Protein AF-A0A7J2KVD1-F1 (afdb_monomer_lite)

Secondary structure (DSSP, 8-state):
-----GGGS-HHHHHHHT--SHHHHHHHHHHHHHHHHHHHHHTHHHHHHHHHHHH----S-S--

Structure (mmCIF, N/CA/C/O backbone):
data_AF-A0A7J2KVD1-F1
#
_entry.id   AF-A0A7J2KVD1-F1
#
loop_
_atom_site.group_PDB
_atom_site.id
_atom_site.type_symbol
_atom_site.label_atom_id
_atom_site.label_alt_id
_atom_site.label_comp_id
_atom_site.label_asym_id
_atom_site.label_entity_id
_atom_site.label_seq_id
_atom_site.pdbx_PDB_ins_code
_atom_site.Cartn_x
_atom_site.Cartn_y
_atom_site.Cartn_z
_atom_site.occupancy
_atom_site.B_iso_or_equiv
_atom_site.auth_seq_id
_atom_site.auth_comp_id
_atom_site.auth_asym_id
_atom_site.auth_atom_id
_atom_site.pdbx_PDB_model_num
ATOM 1 N N . MET A 1 1 ? -3.076 -3.681 -33.976 1.00 65.69 1 MET A N 1
ATOM 2 C CA . MET A 1 1 ? -2.073 -4.661 -33.497 1.00 65.69 1 MET A CA 1
ATOM 3 C C . MET A 1 1 ? -0.735 -4.323 -34.138 1.00 65.69 1 MET A C 1
ATOM 5 O O . MET A 1 1 ? -0.734 -3.996 -35.317 1.00 65.69 1 MET A O 1
ATOM 9 N N . LYS A 1 2 ? 0.366 -4.286 -33.379 1.00 82.19 2 LYS A N 1
ATOM 10 C CA . LYS A 1 2 ? 1.681 -3.854 -33.886 1.00 82.19 2 LYS A CA 1
ATOM 11 C C . LYS A 1 2 ? 2.570 -5.086 -34.073 1.00 82.19 2 LYS A C 1
ATOM 13 O O . LYS A 1 2 ? 2.657 -5.894 -33.154 1.00 82.19 2 LYS A O 1
ATOM 18 N N . TYR A 1 3 ? 3.195 -5.228 -35.239 1.00 86.31 3 TYR A N 1
ATOM 19 C CA . TYR A 1 3 ? 4.076 -6.354 -35.561 1.00 86.31 3 TYR A CA 1
ATOM 20 C C . TYR A 1 3 ? 5.534 -5.895 -35.589 1.00 86.31 3 TYR A C 1
ATOM 22 O O . TYR A 1 3 ? 5.823 -4.776 -36.012 1.00 86.31 3 TYR A O 1
ATOM 30 N N . TYR A 1 4 ? 6.442 -6.765 -35.146 1.00 86.62 4 TYR A N 1
ATOM 31 C CA . TYR A 1 4 ? 7.883 -6.520 -35.133 1.00 86.62 4 TYR A CA 1
ATOM 32 C C . TYR A 1 4 ? 8.604 -7.677 -35.825 1.00 86.62 4 TYR A C 1
ATOM 34 O O . TYR A 1 4 ? 8.278 -8.839 -35.589 1.00 86.62 4 TYR A O 1
ATOM 42 N N . ILE A 1 5 ? 9.603 -7.362 -36.651 1.00 92.44 5 ILE A N 1
ATOM 43 C CA . ILE A 1 5 ? 10.485 -8.356 -37.272 1.00 92.44 5 ILE A CA 1
ATOM 44 C C . ILE A 1 5 ? 11.806 -8.327 -36.509 1.00 92.44 5 ILE A C 1
ATOM 46 O O . ILE A 1 5 ? 12.594 -7.397 -36.667 1.00 92.44 5 ILE A O 1
ATOM 50 N N . LEU A 1 6 ? 12.058 -9.348 -35.685 1.00 88.50 6 LEU A N 1
ATOM 51 C CA . LEU A 1 6 ? 13.225 -9.397 -34.793 1.00 88.50 6 LEU A CA 1
ATOM 52 C C . LEU A 1 6 ? 14.557 -9.192 -35.529 1.00 88.50 6 LEU A C 1
ATOM 54 O O . LEU A 1 6 ? 15.462 -8.551 -35.001 1.00 88.50 6 LEU A O 1
ATOM 58 N N . ASN A 1 7 ? 14.681 -9.693 -36.757 1.00 92.38 7 ASN A N 1
ATOM 59 C CA . ASN A 1 7 ? 15.918 -9.588 -37.533 1.00 92.38 7 ASN A CA 1
ATOM 60 C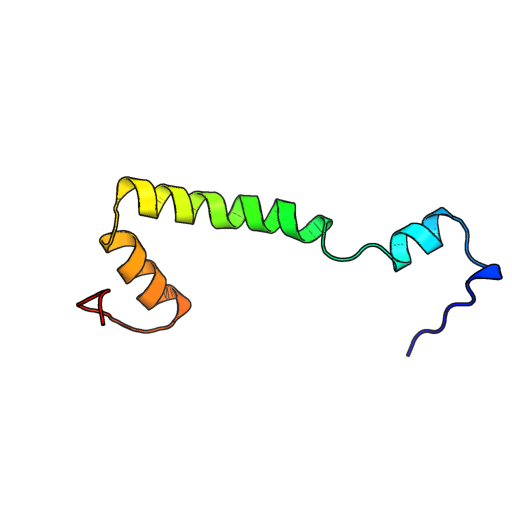 C . ASN A 1 7 ? 16.193 -8.175 -38.070 1.00 92.38 7 ASN A C 1
ATOM 62 O O . ASN A 1 7 ? 17.327 -7.890 -38.433 1.00 92.38 7 ASN A O 1
ATOM 66 N N . HIS A 1 8 ? 15.199 -7.282 -38.073 1.00 93.69 8 HIS A N 1
ATOM 67 C CA . HIS A 1 8 ? 15.352 -5.887 -38.506 1.00 93.69 8 HIS A CA 1
ATOM 68 C C . HIS A 1 8 ? 15.546 -4.914 -37.335 1.00 93.69 8 HIS A C 1
ATOM 70 O O . HIS A 1 8 ? 15.710 -3.718 -37.549 1.00 93.69 8 HIS A O 1
ATOM 76 N N . MET A 1 9 ? 15.516 -5.410 -36.096 1.00 92.06 9 MET A N 1
ATOM 77 C CA . MET A 1 9 ? 15.652 -4.588 -34.897 1.00 92.06 9 MET A CA 1
ATOM 78 C C . MET A 1 9 ? 17.111 -4.484 -34.458 1.00 92.06 9 MET A C 1
ATOM 80 O O . MET A 1 9 ? 17.843 -5.479 -34.402 1.00 92.06 9 MET A O 1
ATOM 84 N N . SER A 1 10 ? 17.501 -3.288 -34.035 1.00 93.12 10 SER A N 1
ATOM 85 C CA . SER A 1 10 ? 18.737 -3.061 -33.295 1.00 93.12 10 SER A CA 1
ATOM 86 C C . SER A 1 10 ? 18.721 -3.793 -31.949 1.00 93.12 10 SER A C 1
ATOM 88 O O . SER A 1 10 ? 17.669 -4.126 -31.391 1.00 93.12 10 SER A O 1
ATOM 90 N N . GLN A 1 11 ? 19.903 -4.005 -31.367 1.00 89.75 11 GLN A N 1
ATOM 91 C CA . GLN A 1 11 ? 20.012 -4.609 -30.034 1.00 89.75 11 GLN A CA 1
ATOM 92 C C . GLN A 1 11 ? 19.259 -3.802 -28.966 1.00 89.75 11 GLN A C 1
ATOM 94 O O . GLN A 1 11 ? 18.605 -4.376 -28.098 1.00 89.75 11 GLN A O 1
ATOM 99 N N . LYS A 1 12 ? 19.266 -2.467 -29.068 1.00 88.38 12 LYS A N 1
ATOM 100 C CA . LYS A 1 12 ? 18.543 -1.576 -28.151 1.00 88.38 12 LYS A CA 1
ATOM 101 C C . LYS A 1 12 ? 17.026 -1.781 -28.220 1.00 88.38 12 LYS A C 1
ATOM 103 O O . LYS A 1 12 ? 16.365 -1.824 -27.184 1.00 88.38 12 LYS A O 1
ATOM 108 N N . GLU A 1 13 ? 16.472 -1.935 -29.420 1.00 88.12 13 GLU A N 1
ATOM 109 C CA . GLU A 1 13 ? 15.036 -2.169 -29.614 1.00 88.12 13 GLU A CA 1
ATOM 110 C C . GLU A 1 13 ? 14.616 -3.548 -29.106 1.00 88.12 13 GLU A C 1
ATOM 112 O O . GLU A 1 13 ? 13.575 -3.669 -28.459 1.00 88.12 13 GLU A O 1
ATOM 117 N N . LYS A 1 14 ? 15.452 -4.573 -29.324 1.00 89.56 14 LYS A N 1
ATOM 118 C CA . LYS A 1 14 ? 15.237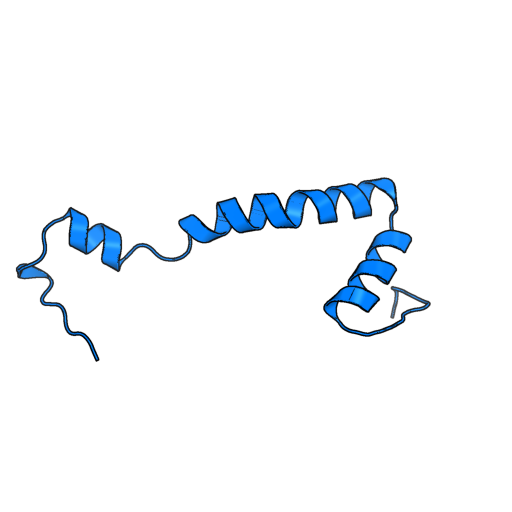 -5.918 -28.768 1.00 89.56 14 LYS A CA 1
ATOM 119 C C . LYS A 1 14 ? 15.188 -5.874 -27.243 1.00 89.56 14 LYS A C 1
ATOM 121 O O . LYS A 1 14 ? 14.222 -6.341 -26.651 1.00 89.56 14 LYS A O 1
ATOM 126 N N . ILE A 1 15 ? 16.180 -5.247 -26.607 1.00 86.44 15 ILE A N 1
ATOM 127 C CA . ILE A 1 15 ? 16.238 -5.099 -25.143 1.00 86.44 15 ILE A CA 1
ATOM 128 C C . ILE A 1 15 ? 14.988 -4.392 -24.608 1.00 86.44 15 ILE A C 1
ATOM 130 O O . ILE A 1 15 ? 14.423 -4.821 -23.604 1.00 86.44 15 ILE A O 1
ATOM 134 N N . SER A 1 16 ? 14.534 -3.335 -25.284 1.00 84.00 16 SER A N 1
ATOM 135 C CA . SER A 1 16 ? 13.326 -2.601 -24.899 1.00 84.00 16 SER A CA 1
ATOM 136 C C . SER A 1 16 ? 12.065 -3.469 -24.980 1.00 84.00 16 SER A C 1
ATOM 138 O O . SER A 1 16 ? 11.266 -3.467 -24.045 1.00 84.00 16 SER A O 1
ATOM 140 N N . LEU A 1 17 ? 11.915 -4.266 -26.046 1.00 84.94 17 LEU A N 1
ATOM 141 C CA . LEU A 1 17 ? 10.768 -5.161 -26.242 1.00 84.94 17 LEU A CA 1
ATOM 142 C C . LEU A 1 17 ? 10.659 -6.222 -25.132 1.00 84.94 17 LEU A C 1
ATOM 144 O O . LEU A 1 17 ? 9.558 -6.557 -24.703 1.00 84.94 17 LEU A O 1
ATOM 148 N N . PHE A 1 18 ? 11.793 -6.720 -24.630 1.00 80.44 18 PHE A N 1
ATOM 149 C CA . PHE A 1 18 ? 11.832 -7.701 -23.537 1.00 80.44 18 PHE A CA 1
ATOM 150 C C . PHE A 1 18 ? 11.776 -7.076 -22.134 1.00 80.44 18 PHE A C 1
ATOM 152 O O . PHE A 1 18 ? 11.715 -7.797 -21.130 1.00 80.44 18 PHE A O 1
ATOM 159 N N . ARG A 1 19 ? 11.788 -5.743 -22.021 1.00 74.75 19 ARG A N 1
ATOM 160 C CA . ARG A 1 19 ? 11.815 -5.054 -20.730 1.00 74.75 19 ARG A CA 1
ATOM 161 C C . ARG A 1 19 ? 10.419 -5.021 -20.100 1.00 74.75 19 ARG A C 1
ATOM 163 O O . ARG A 1 19 ? 9.661 -4.079 -20.293 1.00 74.75 19 ARG A O 1
ATOM 170 N N . ARG A 1 20 ? 10.100 -6.027 -19.283 1.00 70.56 20 ARG A N 1
ATOM 171 C CA . ARG A 1 20 ? 8.897 -6.036 -18.427 1.00 70.56 20 ARG A CA 1
ATOM 172 C C . ARG A 1 20 ? 9.173 -5.372 -17.074 1.00 70.56 20 ARG A C 1
ATOM 174 O O . ARG A 1 20 ? 10.200 -5.662 -16.464 1.00 70.56 20 ARG A O 1
ATOM 181 N N . GLY A 1 21 ? 8.263 -4.507 -16.617 1.00 63.28 21 GLY A N 1
ATOM 182 C CA . GLY A 1 21 ? 8.002 -4.148 -15.209 1.00 63.28 21 GLY A CA 1
ATOM 183 C C . GLY A 1 21 ? 9.107 -3.509 -14.348 1.00 63.28 21 GLY A C 1
ATOM 184 O O . GLY A 1 21 ? 8.791 -2.899 -13.337 1.00 63.28 21 GLY A O 1
ATOM 185 N N . ARG A 1 22 ? 10.401 -3.576 -14.695 1.00 57.19 22 ARG A N 1
ATOM 186 C CA . ARG A 1 22 ? 11.474 -3.086 -13.797 1.00 57.19 22 ARG A CA 1
ATOM 187 C C . ARG A 1 22 ? 11.398 -1.591 -13.490 1.00 57.19 22 ARG A C 1
ATOM 189 O O . ARG A 1 22 ? 11.758 -1.188 -12.396 1.00 57.19 22 ARG A O 1
ATOM 196 N N . ALA A 1 23 ? 10.932 -0.781 -14.440 1.00 56.94 23 ALA A N 1
ATOM 197 C CA . ALA A 1 23 ? 10.742 0.652 -14.216 1.00 56.94 23 ALA A CA 1
ATOM 198 C C . ALA A 1 23 ? 9.550 0.966 -13.288 1.00 56.94 23 ALA A C 1
ATOM 200 O O . ALA A 1 23 ? 9.450 2.090 -12.804 1.00 56.94 23 ALA A O 1
ATOM 201 N N . GLU A 1 24 ? 8.658 0.000 -13.046 1.00 62.53 24 GLU A N 1
ATOM 202 C CA . GLU A 1 24 ? 7.511 0.154 -12.145 1.00 62.53 24 GLU A CA 1
ATOM 203 C C . GLU A 1 24 ? 7.854 -0.231 -10.706 1.00 62.53 24 GLU A C 1
ATOM 205 O O . GLU A 1 24 ? 7.354 0.403 -9.786 1.00 62.53 24 GLU A O 1
ATOM 210 N N . VAL A 1 25 ? 8.756 -1.197 -10.493 1.00 70.00 25 VAL A N 1
ATOM 211 C CA . VAL A 1 25 ? 9.090 -1.679 -9.141 1.00 70.00 25 VAL A CA 1
ATOM 212 C C . VAL A 1 25 ? 9.698 -0.574 -8.272 1.00 70.00 25 VAL A C 1
ATOM 214 O O . VAL A 1 25 ? 9.252 -0.388 -7.146 1.00 70.00 25 VAL A O 1
ATOM 217 N N . SER A 1 26 ? 10.645 0.216 -8.791 1.00 75.88 26 SER A N 1
ATOM 218 C CA . SER A 1 26 ? 11.242 1.322 -8.018 1.00 75.88 26 SER A CA 1
ATOM 219 C C . SER A 1 26 ? 10.222 2.410 -7.657 1.00 75.88 26 SER A C 1
ATOM 221 O O . SER A 1 26 ? 10.260 2.953 -6.561 1.00 75.88 26 SER A O 1
ATOM 223 N N . LYS A 1 27 ? 9.258 2.692 -8.544 1.00 80.75 27 LYS A N 1
ATOM 224 C CA . LYS A 1 27 ? 8.179 3.658 -8.268 1.00 80.75 27 LYS A CA 1
ATOM 225 C C . LYS A 1 27 ? 7.165 3.117 -7.259 1.00 80.75 27 LYS A C 1
ATOM 227 O O . LYS A 1 27 ? 6.656 3.859 -6.420 1.00 80.75 27 LYS A O 1
ATOM 232 N N . ALA A 1 28 ? 6.873 1.820 -7.333 1.00 84.69 28 ALA A N 1
ATOM 233 C CA . ALA A 1 28 ? 6.034 1.148 -6.353 1.00 84.69 28 ALA A CA 1
ATOM 234 C C . ALA A 1 28 ? 6.696 1.176 -4.969 1.00 84.69 28 ALA A C 1
ATOM 236 O O . ALA A 1 28 ? 6.024 1.446 -3.980 1.00 84.69 28 ALA A O 1
ATOM 237 N N . GLU A 1 29 ? 8.015 0.992 -4.899 1.00 88.50 29 GLU A N 1
ATOM 238 C CA . GLU A 1 29 ? 8.764 1.059 -3.645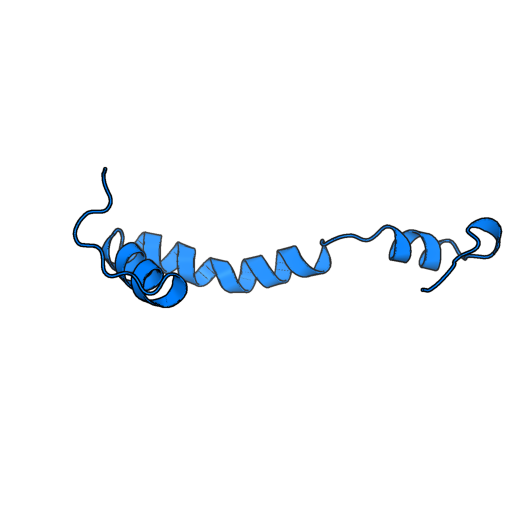 1.00 88.50 29 GLU A CA 1
ATOM 239 C C . GLU A 1 29 ? 8.628 2.422 -2.952 1.00 88.50 29 GLU A C 1
ATOM 241 O O . GLU A 1 29 ? 8.308 2.472 -1.764 1.00 88.50 29 GLU A O 1
ATOM 246 N N . GLU A 1 30 ? 8.801 3.525 -3.689 1.00 90.62 30 GLU A N 1
ATOM 247 C CA . GLU A 1 30 ? 8.611 4.886 -3.162 1.00 90.62 30 GLU A CA 1
ATOM 248 C C . GLU A 1 30 ? 7.197 5.094 -2.596 1.00 90.62 30 GLU A C 1
ATOM 250 O O . GLU A 1 30 ? 7.028 5.742 -1.565 1.00 90.62 30 GLU A O 1
ATOM 255 N N . THR A 1 31 ? 6.188 4.493 -3.231 1.00 90.50 31 THR A N 1
ATOM 256 C CA . THR A 1 31 ? 4.781 4.602 -2.814 1.00 90.50 31 THR A CA 1
ATOM 257 C C . THR A 1 31 ? 4.455 3.729 -1.599 1.00 90.50 31 THR A C 1
ATOM 259 O O . THR A 1 31 ? 3.670 4.124 -0.739 1.00 90.50 31 THR A O 1
ATOM 262 N N . VAL A 1 32 ? 5.044 2.534 -1.512 1.00 94.69 32 VAL A N 1
ATOM 263 C CA . VAL A 1 32 ? 4.747 1.549 -0.461 1.00 94.69 32 VAL A CA 1
ATOM 264 C C . VAL A 1 32 ? 5.542 1.825 0.816 1.00 94.69 32 VAL A C 1
ATOM 266 O O . VAL A 1 32 ? 5.068 1.533 1.914 1.00 94.69 32 VAL A O 1
ATOM 269 N N . ARG A 1 33 ? 6.728 2.436 0.715 1.00 96.44 33 ARG A N 1
ATOM 270 C CA . ARG A 1 33 ? 7.600 2.706 1.868 1.00 96.44 33 ARG A CA 1
ATOM 271 C C . ARG A 1 33 ? 6.904 3.482 3.005 1.00 96.44 33 ARG A C 1
ATOM 273 O O . ARG A 1 33 ? 7.035 3.046 4.148 1.00 96.44 33 ARG A O 1
ATOM 280 N N . PRO A 1 34 ? 6.115 4.546 2.751 1.00 96.81 34 PRO A N 1
ATOM 281 C CA . PRO A 1 34 ? 5.350 5.216 3.804 1.00 96.81 34 PRO A CA 1
ATOM 282 C C . PRO A 1 34 ? 4.286 4.329 4.465 1.00 96.81 34 PRO A C 1
ATOM 284 O O . PRO A 1 34 ? 4.038 4.471 5.658 1.00 96.81 34 PRO A O 1
ATOM 287 N N . ILE A 1 35 ? 3.662 3.406 3.722 1.00 97.81 35 ILE A N 1
ATOM 288 C CA . ILE A 1 35 ? 2.663 2.470 4.267 1.00 97.81 35 ILE A CA 1
ATOM 289 C C . ILE A 1 35 ? 3.336 1.515 5.256 1.00 97.81 35 ILE A C 1
ATOM 291 O O . ILE A 1 35 ? 2.859 1.362 6.378 1.00 97.81 35 ILE A O 1
ATOM 295 N N . ILE A 1 36 ? 4.477 0.932 4.870 1.00 98.19 36 ILE A N 1
ATOM 296 C CA . ILE A 1 36 ? 5.263 0.041 5.737 1.00 98.19 36 ILE A CA 1
ATOM 297 C C . ILE A 1 36 ? 5.701 0.772 7.009 1.00 98.19 36 ILE A C 1
ATOM 299 O O . ILE A 1 36 ? 5.563 0.231 8.104 1.00 98.19 36 ILE A O 1
ATOM 303 N N . GLU A 1 37 ? 6.198 2.005 6.881 1.00 98.50 37 GLU A N 1
ATOM 304 C CA . GLU A 1 37 ? 6.644 2.791 8.033 1.00 98.50 37 GLU A CA 1
ATOM 305 C C . GLU A 1 37 ? 5.492 3.100 8.996 1.00 98.50 37 GLU A C 1
ATOM 307 O O . GLU A 1 37 ? 5.643 2.945 10.206 1.00 98.50 37 GLU A O 1
ATOM 312 N N . ARG A 1 38 ? 4.315 3.458 8.475 1.00 98.50 38 ARG A N 1
ATOM 313 C CA . ARG A 1 38 ? 3.132 3.682 9.310 1.00 98.50 38 ARG A CA 1
ATOM 314 C C . ARG A 1 38 ? 2.692 2.422 10.038 1.00 98.50 38 ARG A C 1
ATOM 316 O O . ARG A 1 38 ? 2.439 2.485 11.232 1.00 98.50 38 ARG A O 1
ATOM 323 N N . VAL A 1 39 ? 2.657 1.273 9.365 1.00 98.38 39 VAL A N 1
ATOM 324 C CA . VAL A 1 39 ? 2.330 -0.002 10.027 1.00 98.38 39 VAL A CA 1
ATOM 325 C C . VAL A 1 39 ? 3.374 -0.348 11.094 1.00 98.38 39 VAL A C 1
ATOM 327 O O . VAL A 1 39 ? 3.012 -0.821 12.167 1.00 98.38 39 VAL A O 1
ATOM 330 N N . ARG A 1 40 ? 4.658 -0.049 10.862 1.00 98.25 40 ARG A N 1
ATOM 331 C CA . ARG A 1 40 ? 5.723 -0.250 11.856 1.00 98.25 40 ARG A CA 1
ATOM 332 C C . ARG A 1 40 ? 5.526 0.592 13.122 1.00 98.25 40 ARG A C 1
ATOM 334 O O . ARG A 1 40 ? 5.818 0.103 14.209 1.00 98.25 40 ARG A O 1
ATOM 341 N N . VAL A 1 41 ? 5.074 1.839 12.985 1.00 98.62 41 VAL A N 1
ATOM 342 C CA . VAL A 1 41 ? 4.911 2.785 14.107 1.00 98.62 41 VAL A CA 1
ATOM 343 C C . VAL A 1 41 ? 3.550 2.643 14.796 1.00 98.62 41 VAL A C 1
ATOM 345 O O . VAL A 1 41 ? 3.465 2.738 16.017 1.00 98.62 41 VAL A O 1
ATOM 348 N N . GLU A 1 42 ? 2.486 2.428 14.025 1.00 98.19 42 GLU A N 1
ATOM 349 C CA . GLU A 1 42 ? 1.093 2.509 14.483 1.00 98.19 42 GLU A CA 1
ATOM 350 C C . GLU A 1 42 ? 0.412 1.133 14.609 1.00 98.19 42 GLU A C 1
ATOM 352 O O . GLU A 1 42 ? -0.679 1.036 15.175 1.00 98.19 42 GLU A O 1
ATOM 357 N N . GLY A 1 43 ? 1.028 0.067 14.087 1.00 97.62 43 GLY A N 1
ATOM 358 C CA . GLY A 1 43 ? 0.511 -1.300 14.152 1.00 97.62 43 GLY A CA 1
ATOM 359 C C . GLY A 1 43 ? -0.870 -1.459 13.513 1.00 97.62 43 GLY A C 1
ATOM 360 O O . GLY A 1 43 ? -1.160 -0.904 12.448 1.00 97.62 43 GLY A O 1
ATOM 361 N N . ASP A 1 44 ? -1.738 -2.207 14.194 1.00 97.88 44 ASP A N 1
ATOM 362 C CA . ASP A 1 44 ? -3.089 -2.569 13.747 1.00 97.88 44 ASP A CA 1
ATOM 363 C C . ASP A 1 44 ? -3.963 -1.360 13.410 1.00 97.88 44 ASP A C 1
ATOM 365 O O . ASP A 1 44 ? -4.817 -1.440 12.529 1.00 97.88 44 ASP A O 1
ATOM 369 N N . LYS A 1 45 ? -3.729 -0.213 14.057 1.00 97.50 45 LYS A N 1
ATOM 370 C CA . LYS A 1 45 ? -4.442 1.026 13.739 1.00 97.50 45 LYS A CA 1
ATOM 371 C C . LYS A 1 45 ? -4.244 1.414 12.270 1.00 97.50 45 LYS A C 1
ATOM 373 O O . LYS A 1 45 ? -5.223 1.658 11.569 1.00 97.50 45 LYS A O 1
ATOM 378 N N . ALA A 1 46 ? -2.997 1.430 11.795 1.00 98.12 46 ALA A N 1
ATOM 379 C CA . ALA A 1 46 ? -2.701 1.763 10.404 1.00 98.12 46 ALA A CA 1
ATOM 380 C C . ALA A 1 46 ? -3.271 0.718 9.441 1.00 98.12 46 ALA A C 1
ATOM 382 O O . ALA A 1 46 ? -3.761 1.084 8.376 1.00 98.12 46 ALA A O 1
ATOM 383 N N . VAL A 1 47 ? -3.250 -0.566 9.817 1.00 97.81 47 VAL A N 1
ATOM 384 C CA . VAL A 1 47 ? -3.853 -1.638 9.009 1.00 97.81 47 VAL A CA 1
ATOM 385 C C . VAL A 1 47 ? -5.343 -1.371 8.801 1.00 97.81 47 VAL A C 1
ATOM 387 O O . VAL A 1 47 ? -5.780 -1.301 7.657 1.00 97.81 47 VAL A O 1
ATOM 390 N N . LYS A 1 48 ? -6.099 -1.122 9.878 1.00 98.06 48 LYS A N 1
ATOM 391 C CA . LYS A 1 48 ? -7.538 -0.820 9.805 1.00 98.06 48 LYS A CA 1
ATOM 392 C C . LYS A 1 48 ? -7.838 0.401 8.933 1.00 98.06 48 LYS A C 1
ATOM 394 O O . LYS A 1 48 ? -8.729 0.349 8.091 1.00 98.06 48 LYS A O 1
ATOM 399 N N . GLU A 1 49 ? -7.075 1.483 9.096 1.00 98.00 49 GLU A N 1
ATOM 400 C CA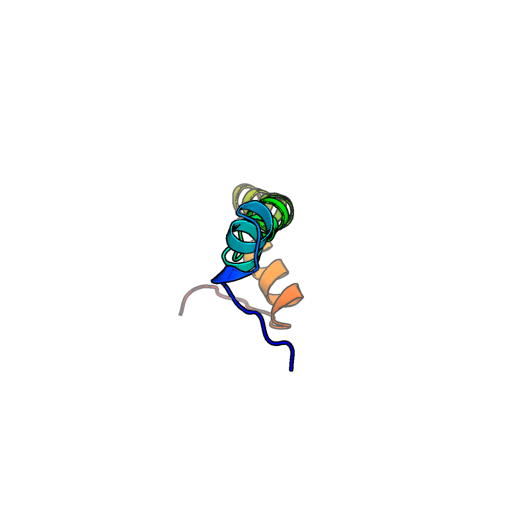 . GLU A 1 49 ? -7.239 2.697 8.285 1.00 98.00 49 GLU A CA 1
ATOM 401 C C . GLU A 1 49 ? -6.967 2.452 6.794 1.00 98.00 49 GLU A C 1
ATOM 403 O O . GLU A 1 49 ? -7.671 2.984 5.934 1.00 98.00 49 GLU A O 1
ATOM 408 N N . PHE A 1 50 ? -5.949 1.653 6.463 1.00 97.88 50 PHE A N 1
ATOM 409 C CA . PHE A 1 50 ? -5.659 1.310 5.073 1.00 97.88 50 PHE A CA 1
ATOM 410 C C . PHE A 1 50 ? -6.697 0.353 4.481 1.00 97.88 50 PHE A C 1
ATOM 412 O O . PHE A 1 50 ? -7.054 0.536 3.319 1.00 97.88 50 PHE A O 1
ATOM 419 N N . THR A 1 51 ? -7.233 -0.588 5.262 1.00 97.94 51 THR A N 1
ATOM 420 C CA . THR A 1 51 ? -8.362 -1.436 4.847 1.00 97.94 51 THR A CA 1
ATOM 421 C C . THR A 1 51 ? -9.595 -0.590 4.533 1.00 97.94 51 THR A C 1
ATOM 423 O O . THR A 1 51 ? -10.178 -0.735 3.461 1.00 97.94 51 THR A O 1
ATOM 426 N N . GLU A 1 52 ? -9.955 0.371 5.387 1.00 98.12 52 GLU A N 1
ATOM 427 C CA . GLU A 1 52 ? -11.081 1.265 5.091 1.00 98.12 52 GLU A CA 1
ATOM 428 C C . GLU A 1 52 ? -10.819 2.098 3.830 1.00 98.12 52 GLU A C 1
ATOM 430 O O . GLU A 1 52 ? -11.691 2.232 2.973 1.00 98.12 52 GLU A O 1
ATOM 435 N N . ARG A 1 53 ? -9.603 2.629 3.675 1.00 97.94 53 ARG A N 1
ATOM 436 C CA . ARG A 1 53 ? -9.250 3.493 2.544 1.00 97.94 53 ARG A CA 1
ATOM 437 C C . ARG A 1 53 ? -9.216 2.768 1.198 1.00 97.94 53 ARG A C 1
ATOM 439 O O . ARG A 1 53 ? -9.625 3.358 0.200 1.00 97.94 53 ARG A O 1
ATOM 446 N N . PHE A 1 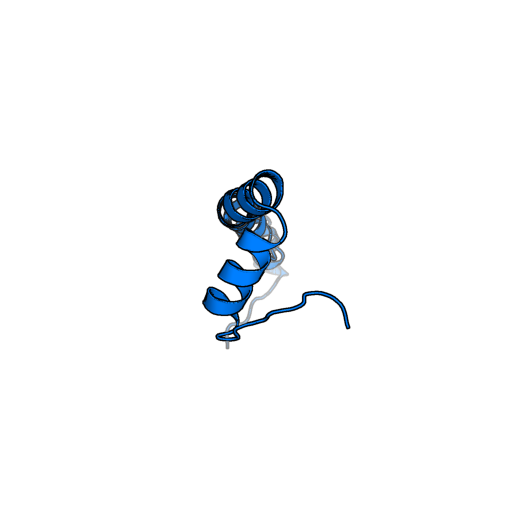54 ? -8.630 1.574 1.141 1.00 97.69 54 PHE A N 1
ATOM 447 C CA . PHE A 1 54 ? -8.374 0.875 -0.122 1.00 97.69 54 PHE A CA 1
ATOM 448 C C . PHE A 1 54 ? -9.455 -0.149 -0.457 1.00 97.69 54 PHE A C 1
ATOM 450 O O . PHE A 1 54 ? -9.818 -0.265 -1.626 1.00 97.69 54 PHE A O 1
ATOM 457 N N . ASP A 1 55 ? -10.009 -0.815 0.557 1.00 97.56 55 ASP A N 1
ATOM 458 C CA . ASP A 1 55 ? -11.007 -1.871 0.378 1.00 97.56 55 ASP A CA 1
ATOM 459 C C . ASP A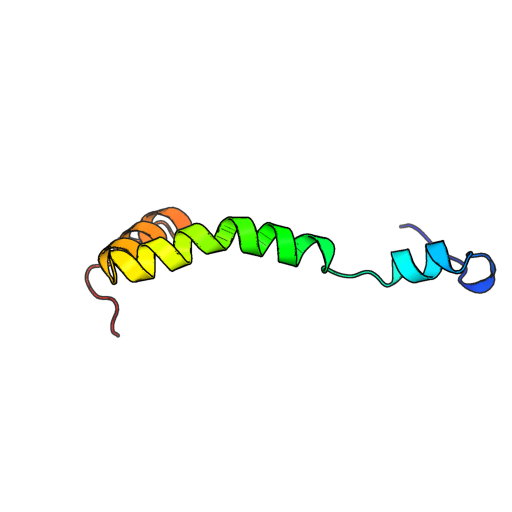 1 55 ? -12.432 -1.370 0.667 1.00 97.56 55 ASP A C 1
ATOM 461 O O . ASP A 1 55 ? -13.408 -2.053 0.357 1.00 97.56 55 ASP A O 1
ATOM 465 N N . GLY A 1 56 ? -12.580 -0.176 1.258 1.00 97.88 56 GLY A N 1
ATOM 466 C CA . GLY A 1 56 ? -13.882 0.387 1.628 1.00 97.88 56 GLY A CA 1
ATOM 467 C C . GLY A 1 56 ? -14.539 -0.316 2.819 1.00 97.88 56 GLY A C 1
ATOM 468 O O . GLY A 1 56 ? -15.735 -0.139 3.048 1.00 97.88 56 GLY A O 1
ATOM 469 N N . ALA A 1 57 ? -13.784 -1.130 3.564 1.00 97.06 57 ALA A N 1
ATOM 470 C CA . ALA A 1 57 ? -14.298 -1.972 4.637 1.00 97.06 57 ALA A CA 1
ATOM 471 C C . ALA A 1 57 ? -13.823 -1.493 6.015 1.00 97.06 57 ALA A C 1
ATOM 473 O O . ALA A 1 57 ? -12.630 -1.312 6.249 1.00 97.06 57 ALA A O 1
ATOM 474 N N . LYS A 1 58 ? -14.761 -1.343 6.956 1.00 96.69 58 LYS A N 1
ATOM 475 C CA . LYS A 1 58 ? -14.449 -1.112 8.372 1.00 96.69 58 LYS A CA 1
ATOM 476 C C . LYS A 1 58 ? -14.344 -2.446 9.097 1.00 96.69 58 LYS A C 1
ATOM 478 O O . LYS A 1 58 ? -15.301 -3.218 9.084 1.00 96.69 58 LYS A O 1
ATOM 483 N N . ILE A 1 59 ? -13.196 -2.698 9.722 1.00 95.44 59 ILE A N 1
ATOM 484 C CA . ILE A 1 59 ? -12.915 -3.943 10.444 1.00 95.44 59 ILE A CA 1
ATOM 485 C C . ILE A 1 59 ? -12.600 -3.670 11.919 1.00 95.44 59 ILE A C 1
ATOM 487 O O . ILE A 1 59 ? -11.816 -2.781 12.259 1.00 95.44 59 ILE A O 1
ATOM 491 N N . GLU A 1 60 ? -13.199 -4.468 12.802 1.00 93.19 60 GLU A N 1
ATOM 492 C CA . GLU A 1 60 ? -12.960 -4.390 14.250 1.00 93.19 60 GLU A CA 1
ATOM 493 C C . GLU A 1 60 ? -11.880 -5.372 14.709 1.00 93.19 60 GLU A C 1
ATOM 495 O O . GLU A 1 60 ? -11.045 -5.027 15.548 1.00 93.19 60 GLU A O 1
ATOM 500 N N . GLU A 1 61 ? -11.821 -6.550 14.094 1.00 93.69 61 GLU A N 1
ATOM 501 C CA . GLU A 1 61 ? -10.784 -7.550 14.331 1.00 93.69 61 GLU A CA 1
ATOM 502 C C . GLU A 1 61 ? -10.004 -7.844 13.051 1.00 93.69 61 GLU A C 1
ATOM 504 O O . GLU A 1 61 ? -10.537 -7.798 11.945 1.00 93.69 61 GLU A O 1
ATOM 509 N N . ILE A 1 62 ? -8.712 -8.125 13.221 1.00 91.06 62 ILE A N 1
ATOM 510 C CA . ILE A 1 62 ? -7.805 -8.507 12.128 1.00 91.06 62 ILE A CA 1
ATOM 511 C C . ILE A 1 62 ? -7.693 -10.034 12.013 1.00 91.06 62 ILE A C 1
ATOM 513 O O . ILE A 1 62 ? -7.329 -10.557 10.962 1.00 91.06 62 ILE A O 1
ATOM 517 N N . ARG A 1 63 ? -7.978 -10.762 13.096 1.00 89.94 63 ARG A N 1
ATOM 518 C CA . ARG A 1 63 ? -7.927 -12.226 13.116 1.00 89.94 63 ARG A CA 1
ATOM 519 C C . ARG A 1 63 ? -9.266 -12.807 12.669 1.00 89.94 63 ARG A C 1
ATOM 521 O O . ARG A 1 63 ? -10.299 -12.165 12.823 1.00 89.94 63 ARG A O 1
ATOM 528 N N . VAL A 1 64 ? -9.196 -14.008 12.101 1.00 83.06 64 VAL A N 1
ATOM 529 C CA . VAL A 1 64 ? -10.340 -14.822 11.664 1.00 83.06 64 VAL A CA 1
ATOM 530 C C . VAL A 1 64 ? -10.612 -15.900 12.699 1.00 83.06 64 VAL A C 1
ATOM 532 O O . VAL A 1 64 ? -9.611 -16.428 13.242 1.00 83.06 64 VAL A O 1
#

Radius of gyration: 20.72 Å; chains: 1; bounding box: 34×20×53 Å

pLDDT: mean 89.3, std 10.86, range [56.94, 98.62]

Foldseek 3Di:
DDDDDVVPDDPVVVCVVPDPDPVVVVVVCVVCVVLVVCCVVPPVVSVQVVCCVPVVDHDPDPDD

Sequence (64 aa):
MKYYILNHMSQKEKISLFRRGRAEVSKAEETVRPIIERVRVEGDKAVKEFTERFDGAKIEEIRV